Protein AF-A0A4Q2IPZ9-F1 (afdb_monomer)

pLDDT: mean 89.46, 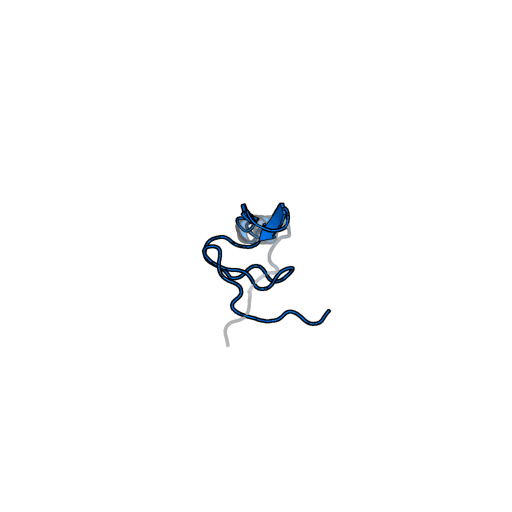std 8.94, range [49.22, 98.12]

Mean predicted aligned error: 6.58 Å

InterPro domains:
  IPR002677 Large ribosomal subunit protein bL32 [MF_00340] (1-55)
  IPR002677 Large ribosomal subunit protein bL32 [PF01783] (2-56)
  IPR002677 Large ribosomal subunit protein bL32 [TIGR01031] (2-55)
  IPR011332 Zinc-binding ribosomal protein [SSF57829] (1-56)
  IPR044957 Large ribosomal subunit protein bL32, bacteria [PTHR35534] (1-57)

Organism: NCBI:txid429134

Nearest PDB structures (foldseek):
  8ud8-assembly2_25  TM=9.693E-01  e=9.338E-06  Thermus thermophilus HB8
  6cfj-assembly1_15  TM=9.728E-01  e=1.007E-05  Thermus thermophilus HB8
  5j4d-assembly1_CA  TM=9.677E-01  e=1.170E-05  Thermus thermophilus HB27
  6bok-assembly1_CA  TM=9.676E-01  e=1.466E-05  Thermus thermophilus HB27
  6nwy-assembly1_R5  TM=9.709E-01  e=1.360E-05  Thermus thermophilus HB8

Sequence (59 aa):
MAVPKRKTSPSRRGMRRAHDSLSVESFQECPNCGELKRPHNLCNACGHYNGREIVSVEG

Foldseek 3Di:
DDDDPDDDDPVNVCVVCVPVDDDDADWDQDPPPRDTDHPPDQDPVCCDDPRDRDDPPPD

Radius of gyration: 22.3 Å; Cα contacts (8 Å, |Δi|>4): 50; chains: 1; bounding box: 40×20×58 Å

Solvent-accessible surface area (backbone atoms only — not comparable to full-atom values): 4098 Å² total; per-residue (Å²): 135,94,71,81,93,64,84,79,50,71,66,62,52,48,64,71,49,69,76,72,67,85,78,85,78,74,70,38,68,35,94,87,80,62,50,78,25,50,70,100,49,63,29,87,87,68,22,33,46,96,94,37,81,76,41,87,68,78,130

Secondary structure (DSSP, 8-state):
----SSPPPHHHHHHHTTT-PPPPPP-EE-TTT--EE-TTS--TTT-EETTEE-S----

Structure (mmCIF, N/CA/C/O backbone):
data_AF-A0A4Q2IPZ9-F1
#
_entry.id   AF-A0A4Q2IPZ9-F1
#
loop_
_atom_site.group_PDB
_atom_site.id
_atom_site.type_symbol
_atom_site.label_atom_id
_atom_site.label_alt_id
_atom_site.label_comp_id
_atom_site.label_asym_id
_atom_site.label_entity_id
_atom_site.label_seq_id
_atom_site.pdbx_PDB_ins_code
_atom_site.Cartn_x
_atom_site.Cartn_y
_atom_site.Cartn_z
_atom_site.occupancy
_atom_site.B_iso_or_equiv
_atom_site.auth_seq_id
_atom_site.auth_comp_id
_atom_site.auth_asym_id
_atom_site.auth_atom_id
_atom_site.pdbx_PDB_model_num
ATOM 1 N N . MET A 1 1 ? 1.531 -13.805 -37.435 1.00 85.69 1 MET A N 1
ATOM 2 C CA . MET A 1 1 ? 1.685 -13.951 -35.969 1.00 85.69 1 MET A CA 1
ATOM 3 C C . MET A 1 1 ? 2.780 -13.006 -35.504 1.00 85.69 1 MET A C 1
ATOM 5 O O . MET A 1 1 ? 3.878 -13.082 -36.042 1.00 85.69 1 MET A O 1
ATOM 9 N N . ALA A 1 2 ? 2.490 -12.078 -34.589 1.00 91.38 2 ALA A N 1
ATOM 10 C CA . ALA A 1 2 ? 3.504 -11.151 -34.089 1.00 91.38 2 ALA A CA 1
ATOM 11 C C . ALA A 1 2 ? 4.413 -11.862 -33.077 1.00 91.38 2 ALA A C 1
ATOM 13 O O . ALA A 1 2 ? 3.926 -12.456 -32.118 1.00 91.38 2 ALA A O 1
ATOM 14 N N . VAL A 1 3 ? 5.728 -11.795 -33.293 1.00 95.94 3 VAL A N 1
ATOM 15 C CA . VAL A 1 3 ? 6.738 -12.349 -32.383 1.00 95.94 3 VAL A CA 1
ATOM 16 C C 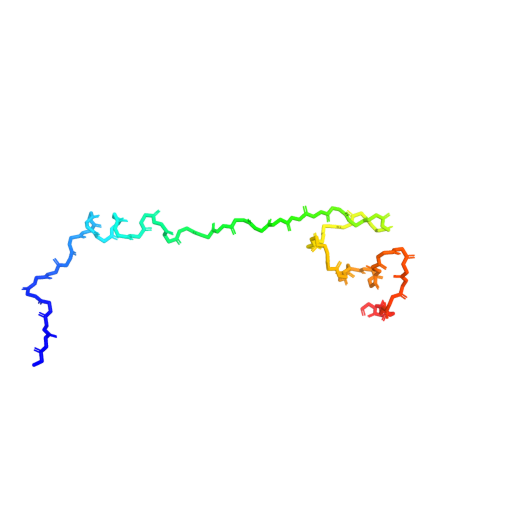. VAL A 1 3 ? 7.751 -11.267 -32.002 1.00 95.94 3 VAL A C 1
ATOM 18 O O . VAL A 1 3 ? 8.072 -10.410 -32.832 1.00 95.94 3 VAL A O 1
ATOM 21 N N . PRO A 1 4 ? 8.290 -11.277 -30.772 1.00 95.69 4 PRO A N 1
ATOM 22 C CA . PRO A 1 4 ? 9.355 -10.358 -30.396 1.00 95.69 4 PRO A CA 1
ATOM 23 C C . PRO A 1 4 ? 10.583 -10.556 -31.289 1.00 95.69 4 PRO A C 1
ATOM 25 O O . PRO A 1 4 ? 11.150 -11.644 -31.354 1.00 95.69 4 PRO A O 1
ATOM 28 N N . LYS A 1 5 ? 11.046 -9.488 -31.949 1.00 96.31 5 LYS A N 1
ATOM 29 C CA . LYS A 1 5 ? 12.232 -9.552 -32.823 1.00 96.31 5 LYS A CA 1
ATOM 30 C C . LYS A 1 5 ? 13.531 -9.824 -32.052 1.00 96.31 5 LYS A C 1
ATOM 32 O O . LYS A 1 5 ? 14.483 -10.353 -32.621 1.00 96.31 5 LYS A O 1
ATOM 37 N N . ARG A 1 6 ? 13.603 -9.414 -30.780 1.00 96.94 6 ARG A N 1
ATOM 38 C CA . ARG A 1 6 ? 14.780 -9.542 -29.905 1.00 96.94 6 ARG A CA 1
AT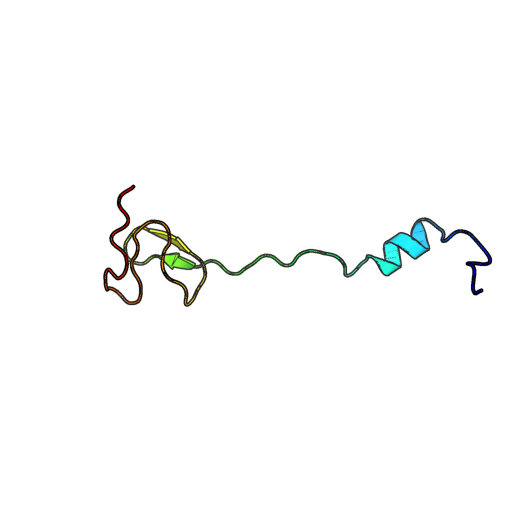OM 39 C C . ARG A 1 6 ? 14.357 -9.810 -28.462 1.00 96.94 6 ARG A C 1
ATOM 41 O O . ARG A 1 6 ? 13.276 -9.407 -28.033 1.00 96.94 6 ARG A O 1
ATOM 48 N N . LYS A 1 7 ? 15.259 -10.421 -27.691 1.00 96.75 7 LYS A N 1
ATOM 49 C CA . LYS A 1 7 ? 15.120 -10.568 -26.238 1.00 96.75 7 LYS A CA 1
ATOM 50 C C . LYS A 1 7 ? 15.107 -9.189 -25.567 1.00 96.75 7 LYS A C 1
ATOM 52 O O . LYS A 1 7 ? 15.919 -8.326 -25.889 1.00 96.75 7 LYS A O 1
ATOM 57 N N . THR A 1 8 ? 14.207 -8.989 -24.606 1.00 97.19 8 THR A N 1
ATOM 58 C CA . THR A 1 8 ? 14.207 -7.779 -23.765 1.00 97.19 8 THR A CA 1
ATOM 59 C C . THR A 1 8 ? 15.421 -7.810 -22.830 1.00 97.19 8 THR A C 1
ATOM 61 O O . THR A 1 8 ? 15.626 -8.810 -22.140 1.00 97.19 8 THR A O 1
ATOM 64 N N . SER A 1 9 ? 16.217 -6.736 -22.788 1.00 98.12 9 SER A N 1
ATOM 65 C CA . SER A 1 9 ? 17.373 -6.647 -21.886 1.00 98.12 9 SER A CA 1
ATOM 66 C C . SER A 1 9 ? 16.943 -6.634 -20.408 1.00 98.12 9 SER A C 1
ATOM 68 O O . SER A 1 9 ? 15.832 -6.184 -20.102 1.00 98.12 9 SER A O 1
ATOM 70 N N . PRO A 1 10 ? 17.800 -7.082 -19.468 1.00 98.12 10 PRO A N 1
ATOM 71 C CA . PRO A 1 10 ? 17.493 -7.029 -18.037 1.00 98.12 10 PRO A CA 1
ATOM 72 C C . PRO A 1 10 ? 17.122 -5.620 -17.557 1.00 98.12 10 PRO A C 1
ATOM 74 O O . PRO A 1 10 ? 16.127 -5.472 -16.854 1.00 98.12 10 PRO A O 1
ATOM 77 N N . SER A 1 11 ? 17.844 -4.592 -18.025 1.00 98.12 11 SER A N 1
ATOM 78 C CA . SER A 1 11 ? 17.560 -3.179 -17.728 1.00 98.12 11 SER A CA 1
ATOM 79 C C . SER A 1 11 ? 16.174 -2.747 -18.228 1.00 98.12 11 SER A C 1
ATOM 81 O O . SER A 1 11 ? 15.375 -2.239 -17.448 1.00 98.12 11 SER A O 1
ATOM 83 N N . ARG A 1 12 ? 15.815 -3.038 -19.491 1.00 97.75 12 ARG A N 1
ATOM 84 C CA . ARG A 1 12 ? 14.492 -2.684 -20.044 1.00 97.75 12 ARG A CA 1
ATOM 85 C C . ARG A 1 12 ? 13.351 -3.420 -19.341 1.00 97.75 12 ARG A C 1
ATOM 87 O O . ARG A 1 12 ? 12.278 -2.855 -19.158 1.00 97.75 12 ARG A O 1
ATOM 94 N N . ARG A 1 13 ? 13.572 -4.677 -18.940 1.00 97.62 13 ARG A N 1
ATOM 95 C CA . ARG A 1 13 ? 12.615 -5.424 -18.112 1.00 97.62 13 ARG A CA 1
ATOM 96 C C . ARG A 1 13 ? 12.465 -4.779 -16.731 1.00 97.62 13 ARG A C 1
ATOM 98 O O . ARG A 1 13 ? 11.337 -4.657 -16.281 1.00 97.62 13 ARG A O 1
ATOM 105 N N . GLY A 1 14 ? 13.568 -4.383 -16.093 1.00 98.06 14 GLY A N 1
ATOM 106 C CA . GLY A 1 14 ? 13.567 -3.722 -14.785 1.00 98.06 14 GLY A CA 1
ATOM 107 C C . GLY A 1 14 ? 12.824 -2.389 -14.805 1.00 98.06 14 GLY A C 1
ATOM 108 O O . GLY A 1 14 ? 11.898 -2.213 -14.029 1.00 98.06 14 GLY A O 1
ATOM 109 N N . MET A 1 15 ? 13.143 -1.510 -15.763 1.00 98.06 15 MET A N 1
ATOM 110 C CA . MET A 1 15 ? 12.455 -0.221 -15.927 1.00 98.06 15 MET A CA 1
ATOM 111 C C . MET A 1 15 ? 10.954 -0.387 -16.166 1.00 98.06 15 MET A C 1
ATOM 113 O O . MET A 1 15 ? 10.158 0.344 -15.595 1.00 98.06 15 MET A O 1
ATOM 117 N N . ARG A 1 16 ? 10.547 -1.383 -16.965 1.00 97.81 16 ARG A N 1
ATOM 118 C CA . ARG A 1 16 ? 9.121 -1.667 -17.171 1.00 97.81 16 ARG A CA 1
ATOM 119 C C . ARG A 1 16 ? 8.415 -2.090 -15.878 1.00 97.81 16 ARG A C 1
ATOM 121 O O . ARG A 1 16 ? 7.261 -1.738 -15.706 1.00 97.81 16 ARG A O 1
ATOM 128 N N . ARG A 1 17 ? 9.098 -2.829 -14.998 1.00 97.81 17 ARG A N 1
ATOM 129 C CA . ARG A 1 17 ? 8.562 -3.306 -13.711 1.00 97.81 17 ARG A CA 1
ATOM 130 C C . ARG A 1 17 ? 8.767 -2.318 -12.559 1.00 97.81 17 ARG A C 1
ATOM 132 O O . ARG A 1 17 ? 8.512 -2.670 -11.414 1.00 97.81 17 ARG A O 1
ATOM 139 N N . ALA A 1 18 ? 9.247 -1.102 -12.828 1.00 97.19 18 ALA A N 1
ATOM 140 C CA . ALA A 1 18 ? 9.539 -0.118 -11.785 1.00 97.19 18 ALA A CA 1
ATOM 141 C C . ALA A 1 18 ? 8.292 0.302 -10.986 1.00 97.19 18 ALA A C 1
ATOM 143 O O . ALA A 1 18 ? 8.421 0.763 -9.858 1.00 97.19 18 ALA A O 1
ATOM 144 N N . HIS A 1 19 ? 7.102 0.112 -11.557 1.00 96.88 19 HIS A N 1
ATOM 145 C CA . HIS A 1 19 ? 5.820 0.447 -10.938 1.00 96.88 19 HIS A CA 1
ATOM 146 C C . HIS A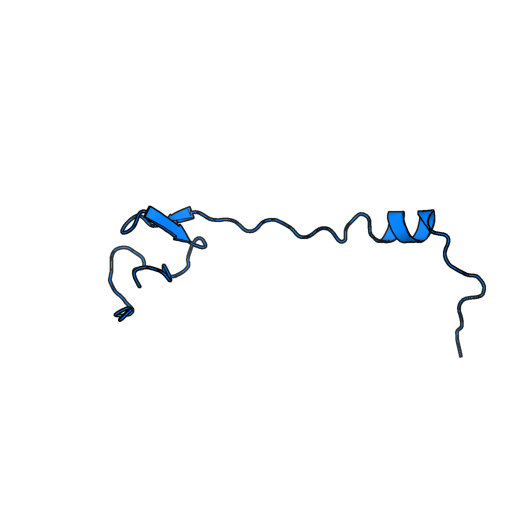 1 19 ? 5.040 -0.785 -10.454 1.00 96.88 19 HIS A C 1
ATOM 148 O O . HIS A 1 19 ? 3.928 -0.635 -9.961 1.00 96.88 19 HIS A O 1
ATOM 154 N N . ASP A 1 20 ? 5.615 -1.989 -10.552 1.00 96.56 20 ASP A N 1
ATOM 155 C CA . ASP A 1 20 ? 4.960 -3.244 -10.144 1.00 96.56 20 ASP A CA 1
ATOM 156 C C . ASP A 1 20 ? 5.070 -3.494 -8.621 1.00 96.56 20 ASP A C 1
ATOM 158 O O . ASP A 1 20 ? 4.887 -4.617 -8.149 1.00 96.56 20 ASP A O 1
ATOM 162 N N . SER A 1 21 ? 5.428 -2.478 -7.831 1.00 96.62 21 SER A N 1
ATOM 163 C CA . SER A 1 21 ? 5.519 -2.592 -6.375 1.00 96.62 21 SER A CA 1
ATOM 164 C C . SER A 1 21 ? 4.133 -2.716 -5.747 1.00 96.62 21 SER A C 1
ATOM 166 O O . SER A 1 21 ? 3.224 -1.961 -6.090 1.00 96.62 21 SER A O 1
ATOM 168 N N . LEU A 1 22 ? 3.995 -3.605 -4.765 1.00 96.19 22 LEU A N 1
ATOM 169 C CA . LEU A 1 22 ? 2.792 -3.680 -3.941 1.00 96.19 22 LEU A CA 1
ATOM 170 C C . LEU A 1 22 ? 2.713 -2.461 -3.014 1.00 96.19 22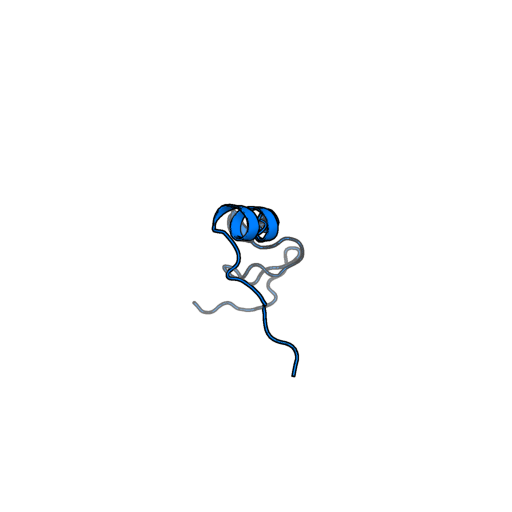 LEU A C 1
ATOM 172 O O . LEU A 1 22 ? 3.699 -2.099 -2.370 1.00 96.19 22 LEU A O 1
ATOM 176 N N . SER A 1 23 ? 1.537 -1.844 -2.931 1.00 94.69 23 SER A N 1
ATOM 177 C CA . SER A 1 23 ? 1.255 -0.804 -1.943 1.00 94.69 23 SER A CA 1
ATOM 178 C C . SER A 1 23 ? 0.905 -1.436 -0.600 1.00 94.69 23 SER A C 1
ATOM 180 O O . SER A 1 23 ? 0.114 -2.378 -0.548 1.00 94.69 23 SER A O 1
ATOM 182 N N . VAL A 1 24 ? 1.448 -0.885 0.483 1.00 92.75 24 VAL A N 1
ATOM 183 C CA . VAL A 1 24 ? 1.039 -1.262 1.840 1.00 92.75 24 VAL A CA 1
ATOM 184 C C . VAL A 1 24 ? -0.396 -0.797 2.070 1.00 92.75 24 VAL A C 1
ATOM 186 O O . VAL A 1 24 ? -0.765 0.323 1.714 1.00 92.75 24 VAL A O 1
ATOM 189 N N . GLU A 1 25 ? -1.212 -1.671 2.645 1.00 90.94 25 GLU A N 1
ATOM 190 C CA . GLU A 1 25 ? -2.589 -1.345 2.998 1.00 90.94 25 GLU A CA 1
ATOM 191 C C . GLU A 1 25 ? -2.656 -0.517 4.282 1.00 90.94 25 GLU A C 1
ATOM 193 O O . GLU A 1 25 ? -1.769 -0.573 5.132 1.00 90.94 25 GLU A O 1
ATOM 198 N N . SER A 1 26 ? -3.727 0.260 4.430 1.00 91.69 26 SER A N 1
ATOM 199 C CA . SER A 1 26 ? -3.958 1.015 5.658 1.00 91.69 26 SER A CA 1
ATOM 200 C C . SER A 1 26 ? -4.504 0.108 6.759 1.00 91.69 26 SER A C 1
ATOM 202 O O . SER A 1 26 ? -5.442 -0.665 6.546 1.00 91.69 26 SER A O 1
ATOM 204 N N . PHE A 1 27 ? -3.936 0.253 7.954 1.00 92.06 27 PHE A N 1
ATOM 205 C CA . PHE A 1 27 ? -4.385 -0.413 9.170 1.00 92.06 27 PHE A CA 1
ATOM 206 C C . PHE A 1 27 ? -4.691 0.632 10.242 1.00 92.06 27 PHE A C 1
ATOM 208 O O . PHE A 1 27 ? -4.052 1.682 10.304 1.00 92.06 27 PHE A O 1
ATOM 215 N N . GLN A 1 28 ? -5.686 0.340 11.070 1.00 90.25 28 GLN A N 1
ATOM 216 C CA . GLN A 1 28 ? -6.092 1.146 12.210 1.00 90.25 28 GLN A CA 1
ATOM 217 C C . GLN A 1 28 ? -6.306 0.226 13.409 1.00 90.25 28 GLN A C 1
AT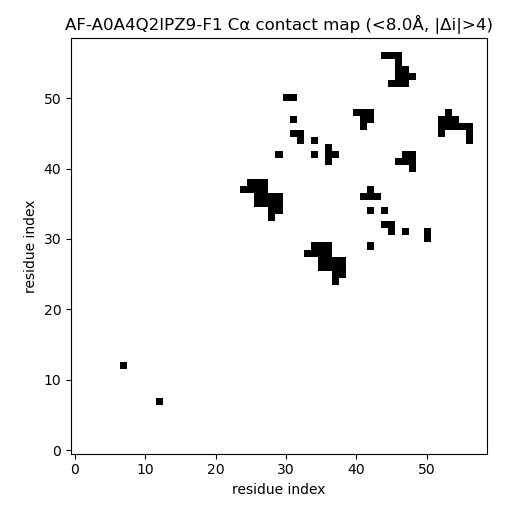OM 219 O O . GLN A 1 28 ? -6.833 -0.877 13.265 1.00 90.25 28 GLN A O 1
ATOM 224 N N . GLU A 1 29 ? -5.932 0.692 14.593 1.00 91.06 29 GLU A N 1
ATOM 225 C CA . GLU A 1 29 ? -6.194 -0.021 15.839 1.00 91.06 29 GLU A CA 1
ATOM 226 C C . GLU A 1 29 ? -7.702 -0.130 16.100 1.00 91.06 29 GLU A C 1
ATOM 228 O O . GLU A 1 29 ? -8.479 0.813 15.903 1.00 91.06 29 GLU A O 1
ATOM 233 N N . CYS A 1 30 ? -8.141 -1.312 16.522 1.00 89.75 30 CYS A N 1
ATOM 234 C CA . CYS A 1 30 ? -9.516 -1.533 16.929 1.00 89.75 30 CYS A CA 1
ATOM 235 C C . CYS A 1 30 ? -9.754 -0.918 18.317 1.00 89.75 30 CYS A C 1
ATOM 237 O O . CYS A 1 30 ? -9.086 -1.319 19.268 1.00 89.75 30 CYS A O 1
ATOM 239 N N . PRO A 1 31 ? -10.759 -0.041 18.494 1.00 87.06 31 PRO A N 1
ATOM 240 C CA . PRO A 1 31 ? -11.007 0.607 19.783 1.00 87.06 31 PRO A CA 1
ATOM 241 C C . PRO A 1 31 ? -11.480 -0.348 20.890 1.00 87.06 31 PRO A C 1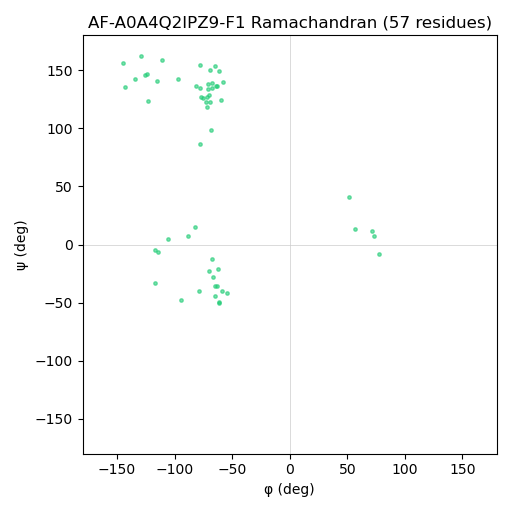
ATOM 243 O O . PRO A 1 31 ? -11.523 0.056 22.044 1.00 87.06 31 PRO A O 1
ATOM 246 N N . ASN A 1 32 ? -11.872 -1.585 20.556 1.00 86.38 32 ASN A N 1
ATOM 247 C CA . ASN A 1 32 ? -12.358 -2.557 21.537 1.00 86.38 32 ASN A CA 1
ATOM 248 C C . ASN A 1 32 ? -11.254 -3.503 22.041 1.00 86.38 32 ASN A C 1
ATOM 250 O O . ASN A 1 32 ? -11.115 -3.708 23.239 1.00 86.38 32 ASN A O 1
ATOM 254 N N . CYS A 1 33 ? -10.458 -4.081 21.135 1.00 87.88 33 CYS A N 1
ATOM 255 C CA . CYS A 1 33 ? -9.447 -5.088 21.485 1.00 87.88 33 CYS A CA 1
ATOM 256 C C . CYS A 1 33 ? -7.993 -4.646 21.259 1.00 87.88 33 CYS A C 1
ATOM 258 O O . CYS A 1 33 ? -7.087 -5.393 21.607 1.00 87.88 33 CYS A O 1
ATOM 260 N N . GLY A 1 34 ? -7.749 -3.480 20.653 1.00 86.00 34 GLY A N 1
ATOM 261 C CA . GLY A 1 34 ? -6.402 -2.982 20.348 1.00 86.00 34 GLY A CA 1
ATOM 262 C C . GLY A 1 34 ? -5.721 -3.621 19.131 1.00 86.00 34 GLY A C 1
ATOM 263 O O . GLY A 1 34 ? -4.692 -3.123 18.691 1.00 86.00 34 GLY A O 1
ATOM 264 N N . GLU A 1 35 ? -6.293 -4.675 18.541 1.00 88.94 35 GLU A N 1
ATOM 265 C CA . GLU A 1 35 ? -5.721 -5.346 17.365 1.00 88.94 35 GLU A CA 1
ATOM 266 C C . GLU A 1 35 ? -5.794 -4.473 16.102 1.00 88.94 35 GLU A C 1
ATOM 268 O O . GLU A 1 35 ? -6.734 -3.687 15.920 1.00 88.94 35 GLU A O 1
ATOM 273 N N . LEU A 1 36 ? -4.835 -4.647 15.188 1.00 91.12 36 LEU A N 1
ATOM 274 C CA . LEU A 1 36 ? -4.844 -3.950 13.905 1.00 91.12 36 LEU A CA 1
ATOM 275 C C . LEU A 1 36 ? -5.937 -4.508 12.993 1.00 91.12 36 LEU A C 1
ATOM 277 O O . LEU A 1 36 ? -6.010 -5.699 12.696 1.00 91.12 36 LEU A O 1
ATOM 281 N N . LYS A 1 37 ? -6.779 -3.615 12.481 1.00 89.69 37 LYS A N 1
ATOM 282 C CA . LYS A 1 37 ? -7.815 -3.944 11.505 1.00 89.69 37 LYS A CA 1
ATOM 283 C C . LYS A 1 37 ? -7.757 -3.015 10.305 1.00 89.69 37 LYS A C 1
ATOM 285 O O . LYS A 1 37 ? -7.210 -1.915 10.364 1.00 89.69 37 LYS A O 1
ATOM 290 N N . ARG A 1 38 ? -8.392 -3.425 9.208 1.00 90.25 38 ARG A N 1
ATOM 291 C CA . ARG A 1 38 ? -8.628 -2.508 8.093 1.00 90.25 38 ARG A CA 1
ATOM 292 C C . ARG A 1 38 ? -9.631 -1.418 8.508 1.00 90.25 38 ARG A C 1
ATOM 294 O O . ARG A 1 38 ? -10.634 -1.726 9.166 1.00 90.25 38 ARG A O 1
ATOM 301 N N . PRO A 1 39 ? -9.416 -0.154 8.110 1.00 90.19 39 PRO A N 1
ATOM 302 C CA . PRO A 1 39 ? -10.366 0.917 8.378 1.00 90.19 39 PRO A CA 1
ATOM 303 C C . PRO A 1 39 ? -11.709 0.625 7.695 1.00 90.19 39 PRO A C 1
ATOM 305 O O . PRO A 1 39 ? -11.756 -0.040 6.660 1.00 90.19 39 PRO A O 1
ATOM 308 N N . HIS A 1 40 ? -12.806 1.087 8.301 1.00 89.31 40 HIS A N 1
ATOM 309 C CA . HIS A 1 40 ? -14.193 0.856 7.852 1.00 89.31 40 HIS A CA 1
ATOM 310 C C . HIS A 1 40 ? -14.619 -0.616 7.712 1.00 89.31 40 HIS A C 1
ATOM 312 O O . HIS A 1 40 ? -15.673 -0.899 7.155 1.00 89.31 40 HIS A O 1
ATOM 318 N N . ASN A 1 41 ? -13.839 -1.554 8.251 1.00 87.56 41 ASN A N 1
ATOM 319 C CA . ASN A 1 41 ? -14.184 -2.970 8.283 1.00 87.56 41 ASN A CA 1
ATOM 320 C C . ASN A 1 41 ? -14.470 -3.436 9.715 1.00 87.56 41 ASN A C 1
ATOM 322 O O . ASN A 1 41 ? -14.046 -2.812 10.706 1.00 87.56 41 ASN A O 1
ATOM 326 N N . LEU A 1 42 ? -15.199 -4.550 9.803 1.00 88.69 42 LEU A N 1
ATOM 327 C CA . LEU A 1 42 ? -15.373 -5.313 11.033 1.00 88.69 42 LEU A CA 1
ATOM 328 C C . LEU A 1 42 ? -14.002 -5.746 11.562 1.00 88.69 42 LEU A C 1
ATOM 330 O O . LEU A 1 42 ? -13.110 -6.099 10.791 1.00 88.69 42 LEU A O 1
ATOM 334 N N . CYS A 1 43 ? -13.815 -5.687 12.878 1.00 89.62 43 CYS A N 1
ATOM 335 C CA . CYS A 1 43 ? -12.636 -6.292 13.476 1.00 89.62 43 CYS A CA 1
ATOM 336 C C . CYS A 1 43 ? -12.772 -7.818 13.421 1.00 89.62 43 CYS A C 1
ATOM 338 O O . CYS A 1 43 ? -13.675 -8.365 14.045 1.00 89.62 43 CYS A O 1
ATOM 340 N N . ASN A 1 44 ? -11.867 -8.498 12.716 1.00 84.38 44 ASN A N 1
ATOM 341 C CA . ASN A 1 44 ? -11.886 -9.961 12.620 1.00 84.38 44 ASN A CA 1
ATOM 342 C C . ASN A 1 44 ? -11.510 -10.653 13.939 1.00 84.38 44 ASN A C 1
ATOM 344 O O . ASN A 1 44 ? -11.877 -11.801 14.137 1.00 84.38 44 ASN A O 1
ATOM 348 N N . ALA A 1 45 ? -10.789 -9.965 14.830 1.00 85.56 45 ALA A N 1
ATOM 349 C CA . ALA A 1 45 ? -10.352 -10.537 16.100 1.00 85.56 45 ALA A CA 1
ATOM 350 C C . ALA A 1 45 ? -11.465 -10.556 17.157 1.00 85.56 45 ALA A C 1
ATOM 352 O O . ALA A 1 45 ? -11.580 -11.516 17.905 1.00 85.56 45 ALA A O 1
ATOM 353 N N . CYS A 1 46 ? -12.281 -9.499 17.235 1.00 85.12 46 CYS A N 1
ATOM 354 C CA . CYS A 1 46 ? -13.326 -9.389 18.258 1.00 85.12 46 CYS A CA 1
ATOM 355 C C . CYS A 1 46 ? -14.751 -9.339 17.700 1.00 85.12 46 CYS A C 1
ATOM 357 O O . CYS A 1 46 ? -15.689 -9.270 18.479 1.00 85.12 46 CYS A O 1
ATOM 359 N N . GLY A 1 47 ? -14.954 -9.305 16.381 1.00 85.94 47 GLY A N 1
ATOM 360 C CA . GLY A 1 47 ? -16.294 -9.275 15.777 1.00 85.94 47 GLY A CA 1
ATOM 361 C C . GLY A 1 47 ? -17.052 -7.959 15.949 1.00 85.94 47 GLY A C 1
ATOM 362 O O . GLY A 1 47 ? -18.253 -7.890 15.674 1.00 85.94 47 GLY A O 1
ATOM 363 N N . HIS A 1 48 ? -16.369 -6.902 16.404 1.00 86.38 48 HIS A N 1
ATOM 364 C CA . HIS A 1 48 ? -16.984 -5.604 16.664 1.00 86.38 48 HIS A CA 1
ATOM 365 C C . HIS A 1 48 ? -16.813 -4.622 15.498 1.00 86.38 48 HIS A C 1
ATOM 367 O O . HIS A 1 48 ? -15.749 -4.510 14.875 1.00 86.38 48 HIS A O 1
ATOM 373 N N . TYR A 1 49 ? -17.855 -3.825 15.258 1.00 88.44 49 TYR A N 1
ATOM 374 C CA . TYR A 1 49 ? -17.820 -2.645 14.397 1.00 88.44 49 TYR A CA 1
ATOM 375 C C . TYR A 1 49 ? -18.709 -1.547 14.977 1.00 88.44 49 TYR A C 1
ATOM 377 O O . TYR A 1 49 ? -19.816 -1.796 15.445 1.00 88.44 49 TYR A O 1
ATOM 385 N N . ASN A 1 50 ? -18.194 -0.316 14.971 1.00 83.31 50 ASN A N 1
ATOM 386 C CA . ASN A 1 50 ? -18.867 0.856 15.534 1.00 83.31 50 ASN A CA 1
ATOM 387 C C . ASN A 1 50 ? -19.363 0.660 16.988 1.00 83.31 50 ASN A C 1
ATOM 389 O O . ASN A 1 50 ? -20.480 1.040 17.332 1.00 83.31 50 ASN A O 1
ATOM 393 N N . GLY A 1 51 ? -18.549 0.001 17.823 1.00 80.94 51 GLY A N 1
ATOM 394 C CA . GLY A 1 51 ? -18.850 -0.236 19.242 1.00 80.94 51 GLY A CA 1
ATOM 395 C C . GLY A 1 51 ? -19.923 -1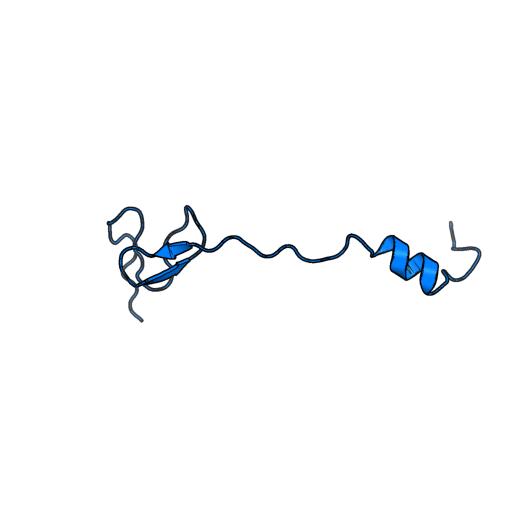.293 19.518 1.00 80.94 51 GLY A C 1
ATOM 396 O O . GLY A 1 51 ? -20.324 -1.452 20.665 1.00 80.94 51 GLY A O 1
ATOM 397 N N . ARG A 1 52 ? -20.393 -2.015 18.494 1.00 83.56 52 ARG A N 1
ATOM 398 C CA . ARG A 1 52 ? -21.361 -3.106 18.640 1.00 83.56 52 ARG A CA 1
ATOM 399 C C . ARG A 1 52 ? -20.730 -4.427 18.240 1.00 83.56 52 ARG A C 1
ATOM 401 O O . ARG A 1 52 ? -19.991 -4.482 17.254 1.00 83.56 52 ARG A O 1
ATOM 408 N N . GLU A 1 53 ? -21.053 -5.469 18.989 1.00 84.81 53 GLU A N 1
ATOM 409 C CA . GLU A 1 53 ? -20.790 -6.848 18.600 1.00 84.81 53 GLU A CA 1
ATOM 410 C C . GLU A 1 53 ? -21.770 -7.235 17.488 1.00 84.81 53 GLU A C 1
ATOM 412 O O . GLU A 1 53 ? -22.982 -7.070 17.633 1.00 84.81 53 GLU A O 1
ATOM 417 N N . ILE A 1 54 ? -21.244 -7.656 16.340 1.00 85.19 54 ILE A N 1
ATOM 418 C CA . ILE A 1 54 ? -22.058 -8.000 15.158 1.00 85.19 54 ILE A CA 1
ATOM 419 C C . ILE A 1 54 ? -21.903 -9.469 14.805 1.00 85.19 54 ILE A C 1
ATOM 421 O O . ILE A 1 54 ? -22.847 -10.089 14.325 1.00 85.19 54 ILE A O 1
ATOM 425 N N . VAL A 1 55 ? -20.718 -10.020 15.051 1.00 83.75 55 VAL A N 1
ATOM 426 C CA . VAL A 1 55 ? -20.446 -11.443 14.911 1.00 83.75 55 VAL A CA 1
ATOM 427 C C . VAL A 1 55 ? -19.932 -11.926 16.254 1.00 83.75 55 VAL A C 1
ATOM 429 O O . VAL A 1 55 ? -18.939 -11.393 16.747 1.00 83.75 55 VAL A O 1
ATOM 432 N N . SER A 1 56 ? -20.596 -12.929 16.823 1.00 76.38 56 SE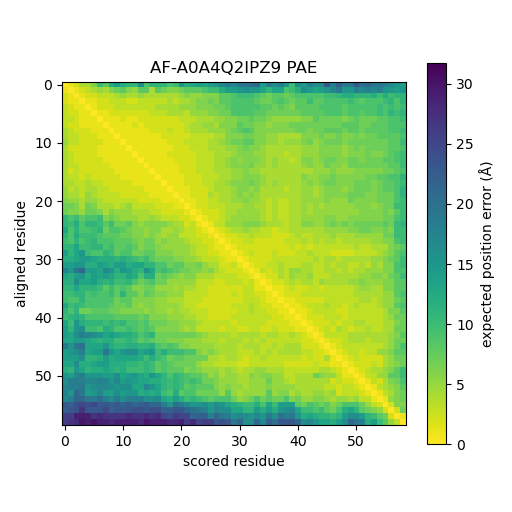R A N 1
ATOM 433 C CA . SER A 1 56 ? -20.057 -13.702 17.937 1.00 76.38 56 SER A CA 1
ATOM 434 C C . SER A 1 56 ? -18.882 -14.515 17.402 1.00 76.38 56 SER A C 1
ATOM 436 O O . SER A 1 56 ? -19.075 -15.534 16.733 1.00 76.38 56 SER A O 1
ATOM 438 N N . VAL A 1 57 ? -17.665 -14.020 17.611 1.00 68.06 57 VAL A N 1
ATOM 439 C CA . VAL A 1 57 ? -16.452 -14.757 17.249 1.00 68.06 57 VAL A CA 1
ATOM 440 C C . VAL A 1 57 ? -16.240 -15.804 18.340 1.00 68.06 57 VAL A C 1
ATOM 442 O O . VAL A 1 57 ? -15.590 -15.539 19.346 1.00 68.06 57 VAL A O 1
ATOM 445 N N . GLU A 1 58 ? -16.864 -16.972 18.184 1.00 60.31 58 GLU A N 1
ATOM 446 C CA . GLU A 1 58 ? -16.406 -18.169 18.888 1.00 60.31 58 GLU A CA 1
ATOM 447 C C . GLU A 1 58 ? -15.060 -18.559 18.263 1.00 60.31 58 GLU A C 1
ATOM 449 O O . GLU A 1 58 ? -14.954 -18.642 17.038 1.00 60.31 58 GLU A O 1
ATOM 454 N N . GLY A 1 59 ? -14.033 -18.637 19.113 1.00 49.22 59 GLY A N 1
ATOM 455 C CA . GLY A 1 59 ? -12.612 -18.646 18.738 1.00 49.22 59 GLY A CA 1
ATOM 456 C C . GLY A 1 59 ? -12.170 -19.738 17.773 1.00 49.22 59 GLY A C 1
ATOM 457 O O . GLY A 1 59 ? -12.727 -20.857 17.822 1.00 49.22 59 GLY A O 1
#